Protein AF-A0A660TG88-F1 (afdb_monomer_lite)

pLDDT: mean 93.7, std 4.11, range [69.31, 98.12]

Radius of gyration: 19.73 Å; chains: 1; bounding box: 44×22×53 Å

Foldseek 3Di:
DDDDDLVCQVVCVVVVNFDFCVVVLVPDPCSPVVVVVDDPVQQVSQDDPNTRGDDDDDDDDDDDDDDPVVCVVVVHDDDPDPVD

Structure (mmCIF, N/CA/C/O backbone):
data_AF-A0A660TG88-F1
#
_entry.id   AF-A0A660TG88-F1
#
loop_
_atom_site.group_PDB
_atom_site.id
_atom_site.type_symbol
_atom_site.label_atom_id
_atom_site.label_alt_id
_atom_site.label_comp_id
_atom_site.label_asym_id
_atom_site.label_entity_id
_atom_site.label_seq_id
_atom_site.pdbx_PDB_ins_code
_atom_site.Cartn_x
_atom_site.Cartn_y
_atom_site.Cartn_z
_atom_site.occupancy
_atom_site.B_iso_or_equiv
_atom_site.auth_seq_id
_atom_site.auth_comp_id
_atom_site.auth_asym_id
_atom_site.auth_atom_id
_atom_site.pdbx_PDB_model_num
ATOM 1 N N . MET A 1 1 ? 10.373 13.497 -9.366 1.00 69.31 1 MET A N 1
ATOM 2 C CA . MET A 1 1 ? 9.848 12.463 -8.447 1.00 69.31 1 MET A CA 1
ATOM 3 C C . MET A 1 1 ? 8.575 13.010 -7.822 1.00 69.31 1 MET A C 1
ATOM 5 O O . MET A 1 1 ? 8.608 14.146 -7.367 1.00 69.31 1 MET A O 1
ATOM 9 N N . ALA A 1 2 ? 7.470 12.266 -7.873 1.00 87.94 2 ALA A N 1
ATOM 10 C CA . ALA A 1 2 ? 6.166 12.694 -7.363 1.00 87.94 2 ALA A CA 1
ATOM 11 C C . ALA A 1 2 ? 5.596 11.630 -6.415 1.00 87.94 2 ALA A C 1
ATOM 13 O O . ALA A 1 2 ? 5.861 10.444 -6.594 1.00 87.94 2 ALA A O 1
ATOM 14 N N . VAL A 1 3 ? 4.817 12.062 -5.422 1.00 91.75 3 VAL A N 1
ATOM 15 C CA . VAL A 1 3 ? 4.060 11.182 -4.523 1.00 91.75 3 VAL A CA 1
ATOM 16 C C . VAL A 1 3 ? 2.586 11.365 -4.855 1.00 91.75 3 VAL A C 1
ATOM 18 O O . VAL A 1 3 ? 2.054 12.460 -4.688 1.00 91.75 3 VAL A O 1
ATOM 21 N N . LEU A 1 4 ? 1.950 10.312 -5.363 1.00 92.81 4 LEU A N 1
ATOM 22 C CA . LEU A 1 4 ? 0.578 10.331 -5.872 1.00 92.81 4 LEU A CA 1
ATOM 23 C C . LEU A 1 4 ? -0.217 9.149 -5.315 1.00 92.81 4 LEU A C 1
ATOM 25 O O . LEU A 1 4 ? 0.351 8.214 -4.745 1.00 92.81 4 LEU A O 1
ATOM 29 N N . LEU A 1 5 ? -1.539 9.191 -5.476 1.00 91.81 5 LEU A N 1
ATOM 30 C CA . LEU A 1 5 ? -2.390 8.066 -5.108 1.00 91.81 5 LEU A CA 1
ATOM 31 C C . LEU A 1 5 ? -2.157 6.905 -6.077 1.00 91.81 5 LEU A C 1
ATOM 33 O O . LEU A 1 5 ? -1.958 7.112 -7.273 1.00 91.81 5 LEU A O 1
ATOM 37 N N . ALA A 1 6 ? -2.264 5.673 -5.575 1.00 89.56 6 ALA A N 1
ATOM 38 C CA . ALA A 1 6 ? -2.172 4.469 -6.403 1.00 89.56 6 ALA A CA 1
ATOM 39 C C . ALA A 1 6 ? -3.163 4.476 -7.582 1.00 89.56 6 ALA A C 1
ATOM 41 O O . ALA A 1 6 ? -2.864 3.958 -8.652 1.00 89.56 6 ALA A O 1
ATOM 42 N N . THR A 1 7 ? -4.325 5.110 -7.411 1.00 91.19 7 THR A N 1
ATOM 43 C CA . THR A 1 7 ? -5.348 5.236 -8.456 1.00 91.19 7 THR A CA 1
ATOM 44 C C . THR A 1 7 ? -4.892 6.059 -9.658 1.00 91.19 7 THR A C 1
ATOM 46 O O . THR A 1 7 ? -5.400 5.839 -10.750 1.00 91.19 7 THR A O 1
ATOM 49 N N . ASN A 1 8 ? -3.918 6.963 -9.498 1.00 93.88 8 ASN A N 1
ATOM 50 C CA . ASN A 1 8 ? -3.390 7.761 -10.608 1.00 93.88 8 ASN A CA 1
ATOM 51 C C . ASN A 1 8 ? -2.474 6.962 -11.543 1.00 93.88 8 ASN A C 1
ATOM 53 O O . ASN A 1 8 ? -2.134 7.457 -12.613 1.00 93.88 8 ASN A O 1
ATOM 57 N N . LEU A 1 9 ? -2.062 5.747 -11.162 1.00 92.56 9 LEU A N 1
ATOM 58 C CA . LEU A 1 9 ? -1.126 4.948 -11.947 1.00 92.56 9 LEU A CA 1
ATOM 59 C C . LEU A 1 9 ? -1.625 4.713 -13.381 1.00 92.56 9 LEU A C 1
ATOM 61 O O . LEU A 1 9 ? -0.858 4.863 -14.326 1.00 92.56 9 LEU A O 1
ATOM 65 N N . TYR A 1 10 ? -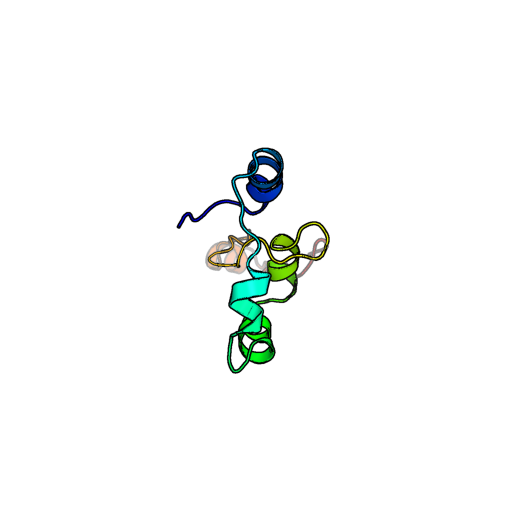2.913 4.405 -13.545 1.00 91.94 10 TYR A N 1
ATOM 66 C CA . TYR A 1 10 ? -3.501 4.112 -14.853 1.00 91.94 10 TYR A CA 1
ATOM 67 C C . TYR A 1 10 ? -3.498 5.325 -15.787 1.00 91.94 10 TYR A C 1
ATOM 69 O O . TYR A 1 10 ? -3.123 5.196 -16.949 1.00 91.94 10 TYR A O 1
ATOM 77 N N . ASP A 1 11 ? -3.862 6.503 -15.276 1.00 94.62 11 ASP A N 1
ATOM 78 C CA . ASP A 1 11 ? -3.876 7.735 -16.071 1.00 94.62 11 ASP A CA 1
ATOM 79 C C . ASP A 1 11 ? -2.468 8.093 -16.555 1.00 94.62 11 ASP A C 1
ATOM 81 O O . ASP A 1 11 ? -2.275 8.454 -17.714 1.00 94.62 11 ASP A O 1
ATOM 85 N N . LEU A 1 12 ? -1.471 7.949 -15.677 1.00 95.31 12 LEU A N 1
ATOM 86 C CA . LEU A 1 12 ? -0.083 8.279 -15.991 1.00 95.31 12 LEU A CA 1
ATOM 87 C C . LEU A 1 12 ? 0.548 7.281 -16.965 1.00 95.31 12 LEU A C 1
ATOM 89 O O . LEU A 1 12 ? 1.328 7.691 -17.820 1.00 95.31 12 LEU A O 1
ATOM 93 N N . ILE A 1 13 ? 0.208 5.993 -16.862 1.00 93.50 13 ILE A N 1
ATOM 94 C CA . ILE A 1 13 ? 0.642 4.978 -17.832 1.00 93.50 13 ILE A CA 1
ATOM 95 C C . ILE A 1 13 ? 0.013 5.242 -19.202 1.00 93.50 13 ILE A C 1
ATOM 97 O O . ILE A 1 13 ? 0.725 5.253 -20.200 1.00 93.50 13 ILE A O 1
ATOM 101 N N . ASN A 1 14 ? -1.295 5.511 -19.263 1.00 92.88 14 ASN A N 1
ATOM 102 C CA . ASN A 1 14 ? -1.984 5.798 -20.526 1.00 92.88 14 ASN A CA 1
ATOM 103 C C . ASN A 1 14 ? -1.468 7.077 -21.205 1.00 92.88 14 ASN A C 1
ATOM 105 O O . ASN A 1 14 ? -1.512 7.183 -22.428 1.00 92.88 14 ASN A O 1
ATOM 109 N N . ALA A 1 15 ? -0.993 8.042 -20.416 1.00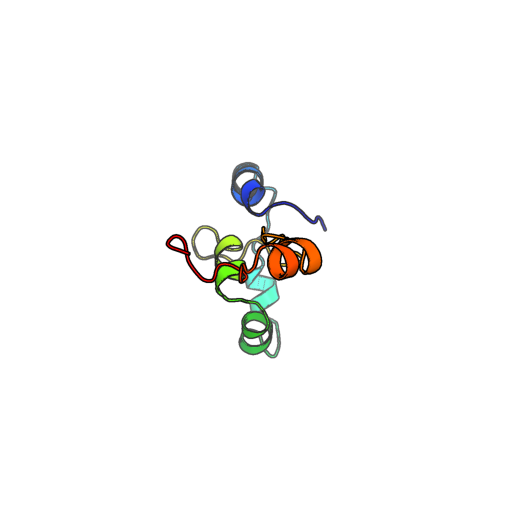 96.38 15 ALA A N 1
ATOM 110 C CA . ALA A 1 15 ? -0.378 9.274 -20.899 1.00 96.38 15 ALA A CA 1
ATOM 111 C C . ALA A 1 15 ? 1.112 9.128 -21.265 1.00 96.38 15 ALA A C 1
ATOM 113 O O . ALA A 1 15 ? 1.725 10.123 -21.641 1.00 96.38 15 ALA A O 1
ATOM 114 N N . ASP A 1 16 ? 1.691 7.927 -21.151 1.00 95.06 16 ASP A N 1
ATOM 115 C CA . ASP A 1 16 ? 3.113 7.650 -21.406 1.00 95.06 16 ASP A CA 1
ATOM 116 C C . ASP A 1 16 ? 4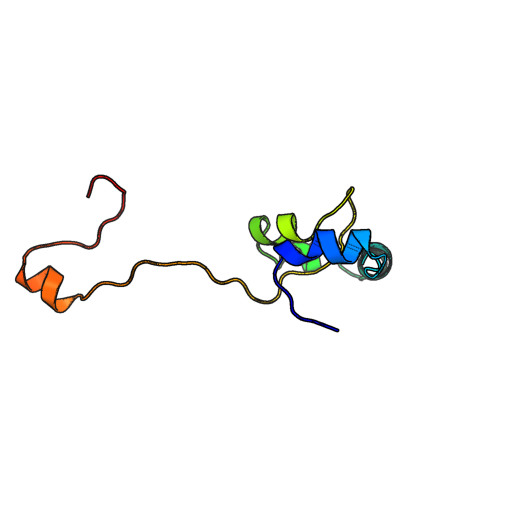.068 8.470 -20.509 1.00 95.06 16 ASP A C 1
ATOM 118 O O . ASP A 1 16 ? 5.138 8.918 -20.915 1.00 95.06 16 ASP A O 1
ATOM 122 N N . TYR A 1 17 ? 3.669 8.709 -19.253 1.00 95.69 17 TYR A N 1
ATOM 123 C CA . TYR A 1 17 ? 4.441 9.487 -18.270 1.00 95.69 17 TYR A CA 1
ATOM 124 C C . TYR A 1 17 ? 5.180 8.626 -17.239 1.00 95.69 17 TYR A C 1
ATOM 126 O O . TYR A 1 17 ? 5.794 9.162 -16.312 1.00 95.69 17 TYR A O 1
ATOM 134 N N . ILE A 1 18 ? 5.117 7.300 -17.367 1.00 94.50 18 ILE A N 1
ATOM 135 C CA . ILE A 1 18 ? 5.692 6.354 -16.410 1.00 94.50 18 ILE A CA 1
ATOM 136 C C . ILE A 1 18 ? 6.747 5.491 -17.089 1.00 94.50 18 ILE A C 1
ATOM 138 O O . ILE A 1 18 ? 6.433 4.685 -17.959 1.00 94.50 18 ILE A O 1
ATOM 142 N N . GLU A 1 19 ? 7.979 5.591 -16.600 1.00 94.31 19 GLU A N 1
ATOM 143 C CA . GLU A 1 19 ? 9.035 4.624 -16.895 1.00 94.31 19 GLU A CA 1
ATOM 144 C C . GLU A 1 19 ? 8.967 3.471 -15.875 1.00 94.31 19 GLU A C 1
ATOM 146 O O . GLU A 1 19 ? 9.017 3.726 -14.664 1.00 94.31 19 GLU A O 1
ATOM 151 N N . PRO A 1 20 ? 8.864 2.204 -16.314 1.00 95.50 20 PRO A N 1
ATOM 152 C CA . PRO A 1 20 ? 8.943 1.055 -15.422 1.00 95.50 20 PRO A CA 1
ATOM 153 C C . PRO A 1 20 ? 10.256 0.998 -14.632 1.00 95.50 20 PRO A C 1
ATOM 155 O O . PRO A 1 20 ? 11.350 1.201 -15.152 1.00 95.50 20 PRO A O 1
ATOM 158 N N . LEU A 1 21 ? 10.157 0.634 -13.358 1.00 96.19 21 LEU A N 1
ATOM 159 C CA . LEU A 1 21 ? 11.280 0.572 -12.429 1.00 96.19 21 LEU A CA 1
ATOM 160 C C . LEU A 1 21 ? 12.115 -0.707 -12.569 1.00 96.19 21 LEU A C 1
ATOM 162 O O . LEU A 1 21 ? 13.177 -0.809 -11.959 1.00 96.19 21 LEU A O 1
ATOM 166 N N . ASP A 1 22 ? 11.666 -1.692 -13.350 1.00 96.75 22 ASP A N 1
ATOM 167 C CA . ASP A 1 22 ? 12.288 -3.014 -13.457 1.00 96.75 22 ASP A CA 1
ATOM 168 C C . ASP A 1 22 ? 13.786 -2.964 -13.789 1.00 96.75 22 ASP A C 1
ATOM 170 O O . ASP A 1 22 ? 14.568 -3.699 -13.185 1.00 96.75 22 ASP A O 1
ATOM 174 N N . SER A 1 23 ? 14.207 -2.077 -14.697 1.00 96.94 23 SER A N 1
ATOM 175 C CA . SER A 1 23 ? 15.620 -1.902 -15.069 1.00 96.94 23 SER A CA 1
ATOM 176 C C . SER A 1 23 ? 16.475 -1.445 -13.880 1.00 96.94 23 SER A C 1
ATOM 178 O O . SER A 1 23 ? 17.556 -1.988 -13.650 1.00 96.94 23 SER A O 1
ATOM 180 N N . TYR A 1 24 ? 15.956 -0.519 -13.072 1.00 95.88 24 TYR A N 1
ATOM 181 C CA . TYR A 1 24 ? 16.596 -0.018 -11.857 1.00 95.88 24 TYR A CA 1
ATOM 182 C C . TYR A 1 24 ? 16.595 -1.061 -10.736 1.00 95.88 24 TYR A C 1
ATOM 184 O O . TYR A 1 24 ? 17.583 -1.205 -10.019 1.00 95.88 24 TYR A O 1
ATOM 192 N N . LEU A 1 25 ? 15.508 -1.823 -10.596 1.00 96.06 25 LEU A N 1
ATOM 193 C CA . LEU A 1 25 ? 15.402 -2.884 -9.594 1.00 96.06 25 LEU A CA 1
ATOM 194 C C . LEU A 1 25 ? 16.344 -4.052 -9.901 1.00 96.06 25 LEU A C 1
ATOM 196 O O . LEU A 1 25 ? 16.907 -4.642 -8.985 1.00 96.06 25 LEU A O 1
ATOM 200 N N . ASN A 1 26 ? 16.537 -4.392 -11.176 1.00 95.88 26 ASN A N 1
ATOM 201 C CA . ASN A 1 26 ? 17.379 -5.516 -11.596 1.00 95.88 26 ASN A CA 1
ATOM 202 C C . ASN A 1 26 ? 18.878 -5.292 -11.348 1.00 95.88 26 ASN A C 1
ATOM 204 O O . ASN A 1 26 ? 19.625 -6.266 -11.308 1.00 95.88 26 ASN A O 1
ATOM 208 N N . VAL A 1 27 ? 19.322 -4.043 -11.173 1.00 97.38 27 VAL A N 1
ATOM 209 C CA . VAL A 1 27 ? 20.722 -3.719 -10.846 1.00 97.38 27 VAL A CA 1
ATOM 210 C C . VAL A 1 27 ? 20.975 -3.580 -9.341 1.00 97.38 27 VAL A C 1
ATOM 212 O O . VAL A 1 27 ? 22.116 -3.373 -8.924 1.00 97.38 27 VAL A O 1
ATOM 215 N N . LEU A 1 28 ? 19.935 -3.698 -8.507 1.00 96.75 28 LEU A N 1
ATOM 216 C CA . LEU A 1 28 ? 20.097 -3.722 -7.056 1.00 96.75 28 LEU A CA 1
ATOM 217 C C . LEU A 1 28 ? 20.832 -4.995 -6.630 1.00 96.75 28 LEU A C 1
ATOM 219 O O . LEU A 1 28 ? 20.497 -6.096 -7.061 1.00 96.75 28 LEU A O 1
ATOM 223 N N . LYS A 1 29 ? 21.804 -4.845 -5.721 1.00 97.00 29 LYS A N 1
ATOM 224 C CA . LYS A 1 29 ? 22.558 -5.976 -5.149 1.00 97.00 29 LYS A CA 1
ATOM 225 C C . LYS A 1 29 ? 21.651 -6.996 -4.457 1.00 97.00 29 LYS A C 1
ATOM 227 O O . LYS A 1 29 ? 21.930 -8.186 -4.519 1.00 97.00 29 LYS A O 1
ATOM 232 N N . ASP A 1 30 ? 20.591 -6.515 -3.813 1.00 97.12 30 ASP A N 1
ATOM 233 C CA . ASP A 1 30 ? 19.578 -7.336 -3.158 1.00 97.12 30 ASP A CA 1
ATOM 234 C C . ASP A 1 30 ? 18.177 -6.825 -3.513 1.00 97.12 30 ASP A C 1
ATOM 236 O O . ASP A 1 30 ? 17.517 -6.122 -2.748 1.00 97.12 30 ASP A O 1
ATOM 240 N N . LYS A 1 31 ? 17.743 -7.139 -4.737 1.00 95.69 31 LYS A N 1
ATOM 241 C CA . LYS A 1 31 ? 16.394 -6.806 -5.206 1.00 95.69 31 LYS A CA 1
ATOM 242 C C . LYS A 1 31 ? 15.322 -7.443 -4.321 1.00 95.69 31 LYS A C 1
ATOM 244 O O . LYS A 1 31 ? 14.325 -6.792 -4.036 1.00 95.69 31 LYS A O 1
ATOM 249 N N . ASN A 1 32 ? 15.504 -8.699 -3.918 1.00 95.31 32 ASN A N 1
ATOM 250 C CA . ASN A 1 32 ? 14.478 -9.420 -3.169 1.00 95.31 32 ASN A CA 1
ATOM 251 C C . ASN A 1 32 ? 14.320 -8.831 -1.769 1.00 95.31 32 ASN A C 1
ATOM 253 O O . ASN A 1 32 ? 13.209 -8.454 -1.424 1.00 95.31 32 ASN A O 1
ATOM 257 N N . GLY A 1 33 ? 15.413 -8.625 -1.029 1.00 97.00 33 GLY A N 1
ATOM 258 C CA . GLY A 1 33 ? 15.356 -7.984 0.284 1.00 97.00 33 GLY A CA 1
ATOM 259 C C . GLY A 1 33 ? 14.778 -6.570 0.229 1.00 97.00 33 GLY A C 1
ATOM 260 O O . GLY A 1 33 ? 13.972 -6.209 1.079 1.00 97.00 33 GLY A O 1
ATOM 261 N N . TYR A 1 34 ? 15.101 -5.790 -0.812 1.00 95.75 34 TYR A N 1
ATOM 262 C CA . TYR A 1 34 ? 14.492 -4.472 -1.013 1.00 95.75 34 TYR A CA 1
ATOM 263 C C . TYR A 1 34 ? 12.974 -4.542 -1.222 1.00 95.75 34 TYR A C 1
ATOM 265 O O . TYR A 1 34 ? 12.231 -3.744 -0.658 1.00 95.75 34 TYR A O 1
ATOM 273 N N . MET A 1 35 ? 12.503 -5.481 -2.045 1.00 95.44 35 MET A N 1
ATOM 274 C CA . MET A 1 35 ? 11.072 -5.628 -2.310 1.00 95.44 35 MET A CA 1
ATOM 275 C C . MET A 1 35 ? 10.328 -6.239 -1.113 1.00 95.44 35 MET A C 1
ATOM 277 O O . MET A 1 35 ? 9.192 -5.852 -0.854 1.00 95.44 35 MET A O 1
ATOM 281 N N . ASP A 1 36 ? 10.958 -7.144 -0.366 1.00 96.06 36 ASP A N 1
ATOM 282 C CA . ASP A 1 36 ? 10.366 -7.811 0.798 1.00 96.06 36 ASP A CA 1
ATOM 283 C C . ASP A 1 36 ? 10.210 -6.878 2.016 1.00 96.06 36 ASP A C 1
ATOM 285 O O . ASP A 1 36 ? 9.411 -7.169 2.906 1.00 96.06 36 ASP A O 1
ATOM 289 N N . ASP A 1 37 ? 10.901 -5.731 2.041 1.00 95.75 37 ASP A N 1
ATOM 290 C CA . ASP A 1 37 ? 10.750 -4.696 3.081 1.00 95.75 37 ASP A CA 1
ATOM 291 C C . ASP A 1 37 ? 9.400 -3.951 2.994 1.00 95.75 37 ASP A C 1
ATOM 293 O O . ASP A 1 37 ? 8.954 -3.294 3.937 1.00 95.75 37 ASP A O 1
ATOM 297 N N . PHE A 1 38 ? 8.689 -4.078 1.869 1.00 95.06 38 PHE A N 1
ATOM 298 C CA . PHE A 1 38 ? 7.353 -3.518 1.708 1.00 95.06 38 PHE A CA 1
ATOM 299 C C . PHE A 1 38 ? 6.262 -4.533 2.054 1.00 95.06 38 PHE A C 1
ATOM 301 O O . PHE A 1 38 ? 6.310 -5.708 1.692 1.00 95.06 38 PHE A O 1
ATOM 308 N N . PHE A 1 39 ? 5.162 -4.047 2.638 1.00 93.56 39 PHE A N 1
ATOM 309 C CA . PHE A 1 39 ? 3.950 -4.856 2.758 1.00 93.56 39 PHE A CA 1
ATOM 310 C C . PHE A 1 39 ? 3.469 -5.310 1.374 1.00 93.56 39 PHE A C 1
ATOM 312 O O . PHE A 1 39 ? 3.093 -4.484 0.538 1.00 93.56 39 PHE A O 1
ATOM 319 N N . LYS A 1 40 ? 3.383 -6.631 1.164 1.00 92.50 40 LYS A N 1
ATOM 320 C CA . LYS A 1 40 ? 2.950 -7.234 -0.109 1.00 92.50 40 LYS A CA 1
ATOM 321 C C . LYS A 1 40 ? 1.640 -6.641 -0.631 1.00 92.50 40 LYS A C 1
ATOM 323 O O . LYS A 1 40 ? 1.558 -6.251 -1.788 1.00 92.50 40 LYS A O 1
ATOM 328 N N . ALA A 1 41 ? 0.643 -6.482 0.242 1.00 90.44 41 ALA A N 1
ATOM 329 C CA . ALA A 1 41 ? -0.651 -5.902 -0.126 1.00 90.44 41 ALA A CA 1
ATOM 330 C C . ALA A 1 41 ? -0.553 -4.463 -0.669 1.00 90.44 41 ALA A C 1
ATOM 332 O O . ALA A 1 41 ? -1.450 -4.006 -1.373 1.00 90.44 41 ALA A O 1
ATOM 333 N N . PHE A 1 42 ? 0.498 -3.717 -0.320 1.00 91.62 42 PHE A N 1
ATOM 334 C CA . PHE A 1 42 ? 0.699 -2.356 -0.815 1.00 91.62 42 PHE A CA 1
ATOM 335 C C . PHE A 1 42 ? 1.462 -2.370 -2.140 1.00 91.62 42 PHE A C 1
ATOM 337 O O . PHE A 1 42 ? 1.126 -1.577 -3.015 1.00 91.62 42 PHE A O 1
ATOM 344 N N . LEU A 1 43 ? 2.404 -3.304 -2.310 1.00 92.81 43 LEU A N 1
ATOM 345 C CA . LEU A 1 43 ? 3.125 -3.524 -3.567 1.00 92.81 43 LEU A CA 1
ATOM 346 C C . LEU A 1 43 ? 2.228 -3.948 -4.730 1.00 92.81 43 LEU A C 1
ATOM 348 O O . LEU A 1 43 ? 2.550 -3.638 -5.872 1.00 92.81 43 LEU A O 1
ATOM 352 N N . GLU A 1 44 ? 1.108 -4.628 -4.480 1.00 90.94 44 GLU A N 1
ATOM 353 C CA . GLU A 1 44 ? 0.181 -4.999 -5.563 1.00 90.94 44 GLU A CA 1
ATOM 354 C C . GLU A 1 44 ? -0.359 -3.770 -6.315 1.00 90.94 44 GLU A C 1
ATOM 356 O O . GLU A 1 44 ? -0.579 -3.827 -7.521 1.00 90.94 44 GLU A O 1
ATOM 361 N N . ASN A 1 45 ? -0.479 -2.619 -5.644 1.00 91.56 45 ASN A N 1
ATOM 362 C CA . ASN A 1 45 ? -0.890 -1.363 -6.283 1.00 91.56 45 ASN A CA 1
ATOM 363 C C . ASN A 1 45 ? 0.203 -0.724 -7.154 1.00 91.56 45 ASN A C 1
ATOM 365 O O . ASN A 1 45 ? -0.047 0.279 -7.816 1.00 91.56 45 ASN A O 1
ATOM 369 N N . SER A 1 46 ? 1.422 -1.256 -7.114 1.00 93.94 46 SER A N 1
ATOM 370 C CA . SER A 1 46 ? 2.576 -0.718 -7.827 1.00 93.94 46 SER A CA 1
ATOM 371 C C . SER A 1 46 ? 2.814 -1.372 -9.182 1.00 93.94 46 SER A C 1
ATOM 373 O O . SER A 1 46 ? 3.795 -1.039 -9.850 1.00 93.94 46 SER A O 1
ATOM 375 N N . ARG A 1 47 ? 1.957 -2.316 -9.584 1.00 93.56 47 ARG A N 1
ATOM 376 C CA . ARG A 1 47 ? 2.159 -3.137 -10.776 1.00 93.56 47 ARG A CA 1
ATOM 377 C C . ARG A 1 47 ? 1.165 -2.812 -11.877 1.00 93.56 47 ARG A C 1
ATOM 379 O O . ARG A 1 47 ? -0.024 -2.647 -11.624 1.00 93.56 47 ARG A O 1
ATOM 386 N N . TYR A 1 48 ? 1.658 -2.800 -13.108 1.00 93.12 48 TYR A N 1
ATOM 387 C CA . TYR A 1 48 ? 0.841 -2.756 -14.315 1.00 93.12 48 TYR A CA 1
ATOM 388 C C . TYR A 1 48 ? 1.506 -3.604 -15.398 1.00 93.12 48 TYR A C 1
ATOM 390 O O . TYR A 1 48 ? 2.715 -3.507 -15.598 1.00 93.12 48 TYR A O 1
ATOM 398 N N . ASP A 1 49 ? 0.728 -4.470 -16.051 1.00 92.25 49 ASP A N 1
ATOM 399 C CA . ASP A 1 49 ? 1.206 -5.396 -17.092 1.00 92.25 49 ASP A CA 1
ATOM 400 C C . ASP A 1 49 ? 2.484 -6.170 -16.691 1.00 92.25 49 ASP A C 1
ATOM 402 O O . ASP A 1 49 ? 3.481 -6.245 -17.408 1.00 92.25 49 ASP A O 1
ATOM 406 N N . GLY A 1 50 ? 2.498 -6.673 -15.451 1.00 92.62 50 GLY A N 1
ATOM 407 C CA . GLY A 1 50 ? 3.621 -7.421 -14.874 1.00 92.62 50 GLY A CA 1
ATOM 408 C C . GLY A 1 50 ? 4.841 -6.587 -14.458 1.00 92.62 50 GLY A C 1
ATOM 409 O O . GLY A 1 50 ? 5.702 -7.108 -13.746 1.00 92.62 50 GLY A O 1
ATOM 410 N N . LYS A 1 51 ? 4.905 -5.303 -14.822 1.00 95.00 51 LYS A N 1
ATOM 411 C CA . LYS A 1 51 ? 6.013 -4.389 -14.503 1.00 95.00 51 LYS A CA 1
ATOM 412 C C . LYS A 1 51 ? 5.793 -3.651 -13.188 1.00 95.00 51 LYS A C 1
ATOM 414 O O . LYS A 1 51 ? 4.656 -3.490 -12.747 1.00 95.00 51 LYS A O 1
ATOM 419 N N . VAL A 1 52 ? 6.873 -3.197 -12.554 1.00 95.94 52 VAL A N 1
ATOM 420 C CA . VAL A 1 52 ? 6.815 -2.350 -11.352 1.00 95.94 52 VAL A CA 1
ATOM 421 C C . VAL A 1 52 ? 6.878 -0.893 -11.786 1.00 95.94 52 VAL A C 1
ATOM 423 O O . VAL A 1 52 ? 7.902 -0.437 -12.270 1.00 95.94 52 VAL A O 1
ATOM 426 N N . CYS A 1 53 ? 5.797 -0.145 -11.612 1.00 95.88 53 CYS A N 1
ATOM 427 C CA . CYS A 1 53 ? 5.647 1.202 -12.168 1.00 95.88 53 CYS A CA 1
ATOM 428 C C . CYS A 1 53 ? 5.724 2.318 -11.114 1.00 95.88 53 CYS A C 1
ATOM 430 O O . CYS A 1 53 ? 5.873 3.489 -11.450 1.00 95.88 53 CYS A O 1
ATOM 432 N N . CYS A 1 54 ? 5.633 1.975 -9.831 1.00 94.69 54 CYS A N 1
ATOM 433 C CA . CYS A 1 54 ? 5.870 2.885 -8.712 1.00 94.69 54 CYS A CA 1
ATOM 434 C C . CYS A 1 54 ? 6.287 2.086 -7.467 1.00 94.69 54 CYS A C 1
ATOM 436 O O . CYS A 1 54 ? 6.437 0.870 -7.537 1.00 94.69 54 CYS A O 1
ATOM 438 N N . LEU A 1 55 ? 6.499 2.751 -6.331 1.00 95.19 55 LEU A N 1
ATOM 439 C CA . LEU A 1 55 ? 6.813 2.095 -5.058 1.00 95.19 55 LEU A CA 1
ATOM 440 C C . LEU A 1 55 ? 5.924 2.654 -3.938 1.00 95.19 55 LEU A C 1
ATOM 442 O O . LEU A 1 55 ? 5.589 3.843 -3.974 1.00 95.19 55 LEU A O 1
ATOM 446 N N . PRO A 1 56 ? 5.546 1.841 -2.934 1.00 94.44 56 PRO A N 1
ATOM 447 C CA . PRO A 1 56 ? 4.827 2.332 -1.768 1.00 94.44 56 PRO A CA 1
ATOM 448 C C . PRO A 1 56 ? 5.669 3.359 -1.002 1.00 94.44 56 PRO A C 1
ATOM 450 O O . PRO A 1 56 ? 6.854 3.150 -0.771 1.00 94.44 56 PRO A O 1
ATOM 453 N N . PHE A 1 57 ? 5.049 4.458 -0.575 1.00 91.25 57 PHE A N 1
ATOM 454 C CA . PHE A 1 57 ? 5.714 5.472 0.254 1.00 91.25 57 PHE A CA 1
ATOM 455 C C . PHE A 1 57 ? 4.936 5.733 1.540 1.00 91.25 57 PHE A C 1
ATOM 457 O O . PHE A 1 57 ? 5.441 5.537 2.640 1.00 91.25 57 PHE A O 1
ATOM 464 N N . GLN A 1 58 ? 3.667 6.111 1.399 1.00 87.94 58 GLN A N 1
ATOM 465 C CA . GLN A 1 58 ? 2.753 6.316 2.515 1.00 87.94 58 GLN A CA 1
ATOM 466 C C . GLN A 1 58 ? 1.381 5.755 2.154 1.00 87.94 58 GLN A C 1
ATOM 468 O O . GLN A 1 58 ? 0.907 5.943 1.032 1.00 87.94 58 GLN A O 1
ATOM 473 N N . ARG A 1 59 ? 0.738 5.062 3.097 1.00 82.94 59 ARG A N 1
ATOM 474 C CA . ARG A 1 59 ? -0.628 4.566 2.923 1.00 82.94 59 ARG A CA 1
ATOM 475 C C . ARG A 1 59 ? -1.496 4.979 4.096 1.00 82.94 59 ARG A C 1
ATOM 477 O O . ARG A 1 59 ? -1.168 4.707 5.246 1.00 82.94 59 ARG A O 1
ATOM 484 N N . SER A 1 60 ? -2.626 5.599 3.785 1.00 85.19 60 SER A N 1
ATOM 485 C CA . SER A 1 60 ? -3.670 5.878 4.763 1.00 85.19 60 SER A CA 1
ATOM 486 C C . SER A 1 60 ? -4.514 4.622 4.964 1.00 85.19 60 SER A C 1
ATOM 488 O O . SER A 1 60 ? -5.148 4.140 4.025 1.00 85.19 60 SER A O 1
ATOM 490 N N . ALA A 1 61 ? -4.514 4.088 6.183 1.00 86.38 61 ALA A N 1
ATOM 491 C CA . ALA A 1 61 ? -5.475 3.084 6.616 1.00 86.38 61 ALA A CA 1
ATOM 492 C C . ALA A 1 61 ? -6.575 3.790 7.410 1.00 86.38 61 ALA A C 1
ATOM 494 O O . ALA A 1 61 ? -6.293 4.464 8.401 1.00 86.38 61 ALA A O 1
ATOM 495 N N . VAL A 1 62 ? -7.822 3.662 6.961 1.00 90.12 62 VAL A N 1
ATOM 496 C CA . VAL A 1 62 ? -8.966 4.156 7.730 1.00 90.12 62 VAL A CA 1
ATOM 497 C C . VAL A 1 62 ? -9.128 3.254 8.949 1.00 90.12 62 VAL A C 1
ATOM 499 O O . VAL A 1 62 ? -9.225 2.037 8.810 1.00 90.12 62 VAL A O 1
ATOM 502 N N . VAL A 1 63 ? -9.143 3.853 10.136 1.00 92.38 63 VAL A N 1
ATOM 503 C CA . VAL A 1 63 ? -9.353 3.153 11.405 1.00 92.38 63 VAL A CA 1
ATOM 504 C C . VAL A 1 63 ? -10.4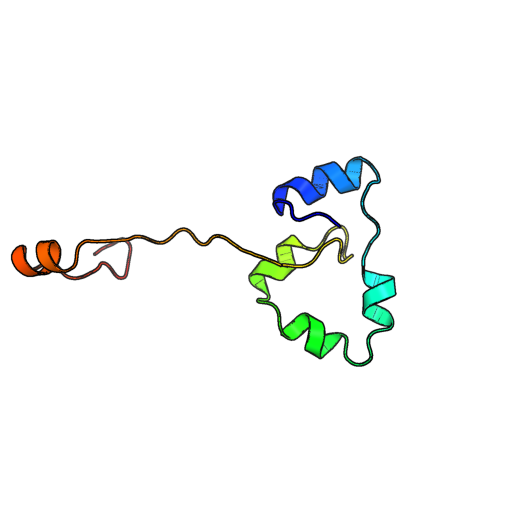68 3.832 12.187 1.00 92.38 63 VAL A C 1
ATOM 506 O O . VAL A 1 63 ? -10.709 5.031 12.039 1.00 92.38 63 VAL A O 1
ATOM 509 N N . MET A 1 64 ? -11.146 3.063 13.032 1.00 92.88 64 MET A N 1
ATOM 510 C CA . MET A 1 64 ? -12.177 3.594 13.910 1.00 92.88 64 MET A CA 1
ATOM 511 C C . MET A 1 64 ? -11.558 4.075 15.224 1.00 92.88 64 MET A C 1
ATOM 513 O O . MET A 1 64 ? -10.929 3.308 15.953 1.00 92.88 64 MET A O 1
ATOM 517 N N . TYR A 1 65 ? -11.782 5.345 15.549 1.00 95.06 65 TYR A N 1
ATOM 518 C CA . TYR A 1 65 ? -11.465 5.906 16.858 1.00 95.06 65 TYR A CA 1
ATOM 519 C C . TYR A 1 65 ? -12.709 5.898 17.746 1.00 95.06 65 TYR A C 1
ATOM 521 O O . TYR A 1 65 ? -13.817 6.137 17.273 1.00 95.06 65 TYR A O 1
ATOM 529 N N . TYR A 1 66 ? -12.522 5.670 19.045 1.00 95.44 66 TYR A N 1
ATOM 530 C CA . TYR A 1 66 ? -13.596 5.732 20.036 1.00 95.44 66 TYR A CA 1
ATOM 531 C C . TYR A 1 66 ? -13.106 6.370 21.342 1.00 95.44 66 TYR A C 1
ATOM 533 O O . TYR A 1 66 ? -11.907 6.408 21.635 1.00 95.44 66 TYR A O 1
ATOM 541 N N . ASN A 1 67 ? -14.041 6.878 22.150 1.00 97.62 67 ASN A N 1
ATOM 542 C CA . ASN A 1 67 ? -13.735 7.462 23.454 1.00 97.62 67 ASN A CA 1
ATOM 543 C C . ASN A 1 67 ? -13.743 6.383 24.548 1.00 97.62 67 ASN A C 1
ATOM 545 O O . ASN A 1 67 ? -14.802 5.899 24.951 1.00 97.62 67 ASN A O 1
ATOM 549 N N . LYS A 1 68 ? -12.557 6.062 25.075 1.00 97.19 68 LYS A N 1
ATOM 550 C CA . LYS A 1 68 ? -12.372 5.032 26.110 1.00 97.19 68 LYS A CA 1
ATOM 551 C C . LYS A 1 68 ? -13.164 5.298 27.396 1.00 97.19 68 LYS A C 1
ATOM 553 O O . LYS A 1 68 ? -13.676 4.355 27.993 1.00 97.19 68 LYS A O 1
ATOM 558 N N . ASN A 1 69 ? -13.289 6.558 27.818 1.00 98.06 69 ASN A N 1
ATOM 559 C CA . ASN A 1 69 ? -14.003 6.909 29.049 1.00 98.06 69 ASN A CA 1
ATOM 560 C C . ASN A 1 69 ? -15.516 6.755 28.883 1.00 98.06 69 ASN A C 1
ATOM 562 O O . ASN A 1 69 ? -16.170 6.210 29.767 1.00 98.06 69 ASN A O 1
ATOM 566 N N . LEU A 1 70 ? -16.069 7.190 27.746 1.00 98.12 70 LEU A N 1
ATOM 567 C CA . LEU A 1 70 ? -17.502 7.038 27.479 1.00 98.12 70 LEU A CA 1
ATOM 568 C C . LEU A 1 70 ? -17.899 5.566 27.354 1.00 98.12 70 LEU A C 1
ATOM 570 O O . LEU A 1 70 ? -18.911 5.172 27.924 1.00 98.12 70 LEU A O 1
ATOM 574 N N . PHE A 1 71 ? -17.073 4.747 26.698 1.00 97.81 71 PHE A N 1
ATOM 575 C CA . PHE A 1 71 ? -17.298 3.302 26.612 1.00 97.81 71 PHE A CA 1
ATOM 576 C C . PHE A 1 71 ? -17.309 2.657 27.998 1.00 97.81 71 PHE A C 1
ATOM 578 O O . PHE A 1 71 ? -18.279 1.996 28.359 1.00 97.81 71 PHE A O 1
ATOM 585 N N . LYS A 1 72 ? -16.294 2.939 28.827 1.00 97.62 72 LYS A N 1
ATOM 586 C CA . LYS A 1 72 ? -16.226 2.417 30.197 1.00 97.62 72 LYS A CA 1
ATOM 587 C C . LYS A 1 72 ? -17.432 2.839 31.043 1.00 97.62 72 LYS A C 1
ATOM 589 O O . LYS A 1 72 ? -18.000 2.002 31.736 1.00 97.62 72 LYS A O 1
ATOM 594 N N . ASN A 1 73 ? -17.827 4.112 30.981 1.00 98.12 73 ASN A N 1
ATOM 595 C CA . ASN A 1 73 ? -18.967 4.633 31.742 1.00 98.12 73 ASN A CA 1
ATOM 596 C C . ASN A 1 73 ? -20.303 4.011 31.303 1.00 98.12 73 ASN A C 1
ATOM 598 O O . ASN A 1 73 ? -21.205 3.885 32.124 1.00 98.12 73 ASN A O 1
ATOM 602 N N . ALA A 1 74 ? -20.416 3.614 30.034 1.00 97.56 74 ALA A N 1
ATOM 603 C CA . ALA A 1 74 ? -21.574 2.911 29.488 1.00 97.56 74 ALA A CA 1
ATOM 604 C C . ALA A 1 74 ? -21.504 1.378 29.651 1.00 97.56 74 ALA A C 1
ATOM 606 O O . ALA A 1 74 ? -22.433 0.690 29.241 1.00 97.56 74 ALA A O 1
ATOM 607 N N . GLY A 1 75 ? -20.423 0.829 30.224 1.00 97.38 75 GLY A N 1
ATOM 608 C CA . GLY A 1 75 ? -20.216 -0.620 30.333 1.00 97.38 75 GLY A CA 1
ATOM 609 C C . GLY A 1 75 ? -19.912 -1.323 29.001 1.00 97.38 75 GLY A C 1
ATOM 610 O O . GLY A 1 75 ? -20.121 -2.527 28.900 1.00 97.38 75 GLY A O 1
ATOM 611 N N . LEU A 1 76 ? -19.432 -0.590 27.990 1.00 96.06 76 LEU A N 1
ATOM 612 C CA . LEU A 1 76 ? -19.137 -1.089 26.641 1.00 96.06 76 LEU A CA 1
ATOM 613 C C . LEU A 1 76 ? -17.642 -1.402 26.447 1.00 96.06 76 LEU A C 1
ATOM 615 O O . LEU A 1 76 ? -16.770 -0.700 26.971 1.00 96.06 76 LEU A O 1
ATOM 619 N N . SER A 1 77 ? -17.342 -2.413 25.628 1.00 95.00 77 SER A N 1
ATOM 620 C CA . SER A 1 77 ? -16.000 -2.733 25.117 1.00 95.00 77 SER A CA 1
ATOM 621 C C . SER A 1 77 ? -15.796 -2.198 23.699 1.00 95.00 77 SER A C 1
ATOM 623 O O . SER A 1 77 ? -16.758 -1.923 22.988 1.00 95.00 77 SER A O 1
ATOM 625 N N . ALA A 1 78 ? -14.539 -2.035 23.272 1.00 95.25 78 ALA A N 1
ATOM 626 C CA . ALA A 1 78 ? -14.257 -1.750 21.866 1.00 95.25 78 ALA A CA 1
ATOM 627 C C . ALA A 1 78 ? -14.764 -2.913 20.992 1.00 95.25 78 ALA A C 1
ATOM 629 O O . ALA A 1 78 ? -14.540 -4.060 21.384 1.00 95.25 78 ALA A O 1
ATOM 630 N N . PRO A 1 79 ? -15.409 -2.644 19.845 1.00 92.88 79 PRO A N 1
ATOM 631 C CA . PRO A 1 79 ? -15.845 -3.707 18.952 1.00 92.88 79 PRO A CA 1
ATOM 632 C C . PRO A 1 79 ? -14.630 -4.383 18.310 1.00 92.88 79 PRO A C 1
ATOM 634 O O . PRO A 1 79 ? -13.650 -3.718 17.956 1.00 92.88 79 PRO A O 1
ATOM 637 N N . ASP A 1 80 ? -14.697 -5.702 18.171 1.00 94.62 80 ASP A N 1
ATOM 638 C CA . ASP A 1 80 ? -13.661 -6.537 17.549 1.00 94.62 80 ASP A CA 1
ATOM 639 C C . ASP A 1 80 ? -14.093 -7.106 16.187 1.00 94.62 80 ASP A C 1
ATOM 641 O O . ASP A 1 80 ? -13.283 -7.662 15.442 1.00 94.62 80 ASP A O 1
ATOM 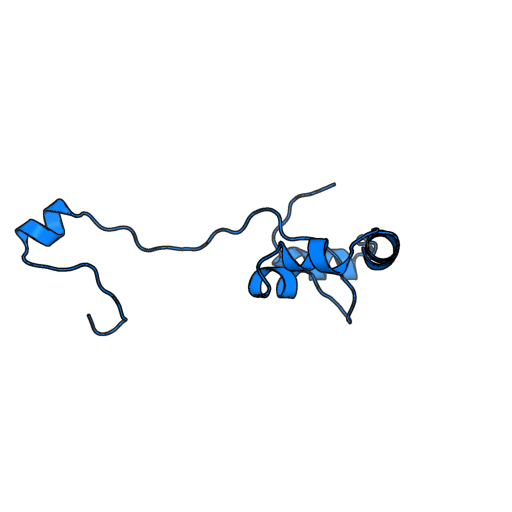645 N N . SER A 1 81 ? -15.370 -6.932 15.858 1.00 94.75 81 SER A N 1
ATOM 646 C CA . SER A 1 81 ? -16.045 -7.476 14.690 1.00 94.75 81 SER A CA 1
ATOM 647 C C . SER A 1 81 ? -17.276 -6.629 14.354 1.00 94.75 81 SER A C 1
ATOM 649 O O . SER A 1 81 ? -17.592 -5.654 15.036 1.00 94.75 81 SER A O 1
ATOM 651 N N . TRP A 1 82 ? -17.970 -6.984 13.272 1.00 93.19 82 TRP A N 1
ATOM 652 C CA . TRP A 1 82 ? -19.201 -6.304 12.857 1.00 93.19 82 TRP A CA 1
ATOM 653 C C . TRP A 1 82 ? -20.424 -6.659 13.716 1.00 93.19 82 TRP A C 1
ATOM 655 O O . TRP A 1 82 ? -21.404 -5.921 13.670 1.00 93.19 82 TRP A O 1
ATOM 665 N N . ASP A 1 83 ? -20.360 -7.750 14.486 1.00 93.88 83 ASP A N 1
ATOM 666 C CA . ASP A 1 83 ? -21.462 -8.253 15.322 1.00 93.88 83 ASP A CA 1
ATOM 667 C C . ASP A 1 83 ? -21.409 -7.749 16.781 1.00 93.88 83 ASP A C 1
ATOM 669 O O . ASP A 1 83 ? -22.309 -8.059 17.564 1.00 93.88 83 ASP A O 1
ATOM 673 N N . SER A 1 84 ? -20.342 -7.028 17.157 1.00 83.56 84 SER A N 1
ATOM 674 C CA . SER A 1 84 ? -20.132 -6.465 18.504 1.00 83.56 84 SER A CA 1
ATOM 675 C C . SER A 1 84 ? -21.175 -5.423 18.914 1.00 83.56 84 SER A C 1
ATOM 677 O O . SER A 1 84 ? -21.601 -4.624 18.049 1.00 83.56 84 SER A O 1
#

Secondary structure (DSSP, 8-state):
-----GGGHHHHHHTT----THHHHHTSTTHHHHHHTS-HHHHGGGEETTEE-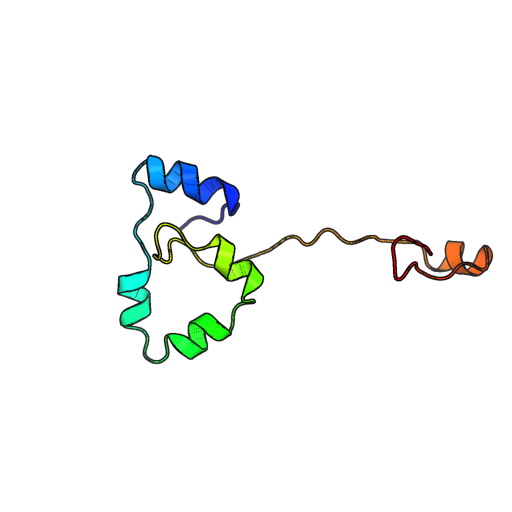------PPP-----HHHHHHTTPPPPSSTT-

Sequence (84 aa):
MAVLLATNLYDLINADYIEPLDSYLNVLKDKNGYMDDFFKAFLENSRYDGKVCCLPFQRSAVVMYYNKNLFKNAGLSAPDSWDS